Protein AF-A0A537STJ2-F1 (afdb_monomer_lite)

Secondary structure (DSSP, 8-state):
--S---HHHHHHHHHHTT--HHHHHHHHTS-HHHHHHHHHTTTS-S-S-HHHHHHHHHHHHHTT-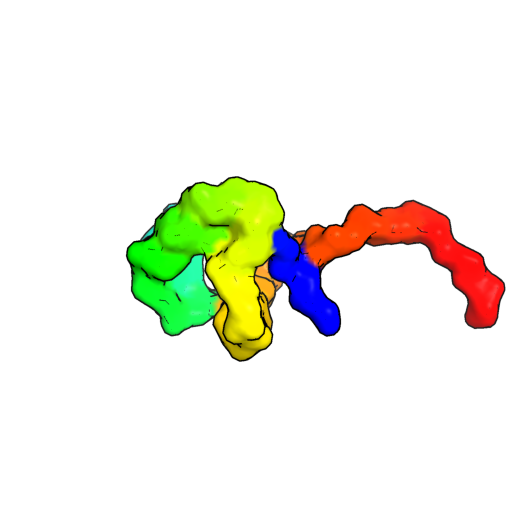---SS---S-----

pLDDT: mean 88.79, std 11.71, range [56.06, 97.69]

Structure (mmCIF, N/CA/C/O backbone):
data_AF-A0A537STJ2-F1
#
_entry.id   AF-A0A537STJ2-F1
#
loop_
_atom_site.group_PDB
_atom_site.id
_atom_site.type_symbol
_atom_site.label_atom_id
_atom_site.label_alt_id
_atom_site.label_comp_id
_atom_site.label_asym_id
_atom_site.label_entity_id
_atom_site.label_seq_id
_atom_site.pdbx_PDB_ins_code
_atom_site.Cartn_x
_atom_site.Cartn_y
_atom_site.Cartn_z
_atom_site.occupancy
_atom_site.B_iso_or_equiv
_atom_site.auth_seq_id
_atom_site.auth_comp_id
_atom_site.auth_asym_id
_atom_site.auth_atom_id
_atom_site.pdbx_PDB_model_num
ATOM 1 N N . MET A 1 1 ? 14.999 -9.871 -1.128 1.00 61.47 1 MET A N 1
ATOM 2 C CA . MET A 1 1 ? 13.990 -9.706 -2.198 1.00 61.47 1 MET A CA 1
ATOM 3 C C . MET A 1 1 ? 12.754 -9.104 -1.564 1.00 61.47 1 MET A C 1
ATOM 5 O O . MET A 1 1 ? 12.369 -9.577 -0.506 1.00 61.47 1 MET A O 1
ATOM 9 N N . SER A 1 2 ? 12.190 -8.045 -2.138 1.00 72.75 2 SER A N 1
ATOM 10 C CA . SER A 1 2 ? 11.017 -7.382 -1.556 1.00 72.75 2 SER A CA 1
ATOM 11 C C . SER A 1 2 ? 9.738 -8.131 -1.922 1.00 72.75 2 SER A C 1
ATOM 13 O O . SER A 1 2 ? 9.567 -8.523 -3.075 1.00 72.75 2 SER A O 1
ATOM 15 N N . ASN A 1 3 ? 8.823 -8.285 -0.965 1.00 86.50 3 ASN A N 1
ATOM 16 C CA . ASN A 1 3 ? 7.523 -8.926 -1.187 1.00 86.50 3 ASN A CA 1
ATOM 17 C C . ASN A 1 3 ? 6.541 -8.063 -1.994 1.00 86.50 3 ASN A C 1
ATOM 19 O O . ASN A 1 3 ? 5.497 -8.540 -2.429 1.00 86.50 3 ASN A O 1
ATOM 23 N N . ILE A 1 4 ? 6.887 -6.794 -2.211 1.00 89.12 4 ILE A N 1
ATOM 24 C CA . ILE A 1 4 ? 6.106 -5.820 -2.968 1.00 89.12 4 ILE A CA 1
ATOM 25 C C . ILE A 1 4 ? 6.774 -5.594 -4.324 1.00 89.12 4 ILE A C 1
ATOM 27 O O . ILE A 1 4 ? 7.863 -5.023 -4.395 1.00 89.12 4 ILE A O 1
ATOM 31 N N . VAL A 1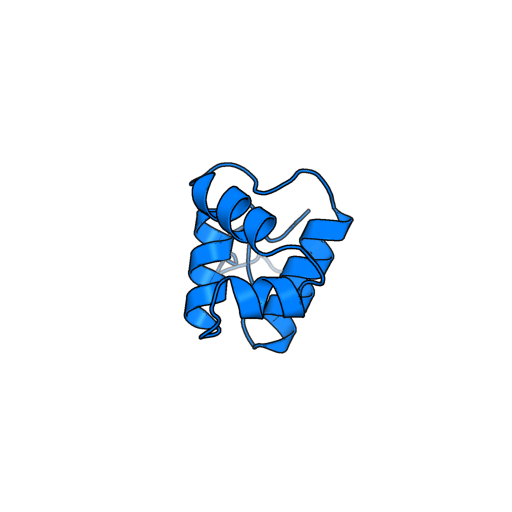 5 ? 6.102 -6.006 -5.397 1.00 89.69 5 VAL A N 1
ATOM 32 C CA . VAL A 1 5 ? 6.646 -5.984 -6.766 1.00 89.69 5 VAL A CA 1
ATOM 33 C C . VAL A 1 5 ? 5.925 -5.018 -7.700 1.00 89.69 5 VAL A C 1
ATOM 35 O O . VAL A 1 5 ? 6.473 -4.657 -8.737 1.00 89.69 5 VAL A O 1
ATOM 38 N N . SER A 1 6 ? 4.723 -4.550 -7.343 1.00 92.44 6 SER A N 1
ATOM 39 C CA . SER A 1 6 ? 3.953 -3.643 -8.201 1.00 92.44 6 SER A CA 1
ATOM 40 C C . SER A 1 6 ? 3.102 -2.623 -7.442 1.00 92.44 6 SER A C 1
ATOM 42 O O . SER A 1 6 ? 2.701 -2.829 -6.295 1.00 92.44 6 SER A O 1
ATOM 44 N N . GLY A 1 7 ? 2.772 -1.521 -8.119 1.00 93.50 7 GLY A N 1
ATOM 45 C CA . GLY A 1 7 ? 1.813 -0.527 -7.633 1.00 93.50 7 GLY A CA 1
ATOM 46 C C . GLY A 1 7 ? 0.404 -1.088 -7.414 1.00 93.50 7 GLY A C 1
ATOM 47 O O . GLY A 1 7 ? -0.254 -0.754 -6.427 1.00 93.50 7 GLY A O 1
ATOM 48 N N . ARG A 1 8 ? -0.046 -1.994 -8.295 1.00 94.00 8 ARG A N 1
ATOM 49 C CA . ARG A 1 8 ? -1.331 -2.705 -8.148 1.00 94.00 8 ARG A CA 1
ATOM 50 C C . ARG A 1 8 ? -1.393 -3.504 -6.852 1.00 94.00 8 ARG A C 1
ATOM 52 O O . ARG A 1 8 ? -2.424 -3.482 -6.187 1.00 94.00 8 ARG A O 1
ATOM 59 N N . GLN A 1 9 ? -0.296 -4.156 -6.479 1.00 93.75 9 GLN A N 1
ATOM 60 C CA . GLN A 1 9 ? -0.218 -4.925 -5.242 1.00 93.75 9 GLN A CA 1
ATOM 61 C C . GLN A 1 9 ? -0.361 -4.031 -4.005 1.00 93.75 9 GLN A C 1
ATOM 63 O O . GLN A 1 9 ? -1.121 -4.376 -3.106 1.00 93.75 9 GLN A O 1
ATOM 68 N N . ILE A 1 10 ? 0.291 -2.860 -3.980 1.00 94.94 10 ILE A N 1
ATOM 69 C CA . ILE A 1 10 ? 0.113 -1.882 -2.890 1.00 94.94 10 ILE A CA 1
ATOM 70 C C . ILE A 1 10 ? -1.352 -1.459 -2.787 1.00 94.94 10 ILE A C 1
ATOM 72 O O . ILE A 1 10 ? -1.917 -1.472 -1.695 1.00 94.94 10 ILE A O 1
ATOM 76 N N . ARG A 1 11 ? -1.984 -1.124 -3.920 1.00 96.25 11 ARG A N 1
ATOM 77 C CA . ARG A 1 11 ? -3.394 -0.718 -3.940 1.00 96.25 11 ARG A CA 1
ATOM 78 C C . ARG A 1 11 ? -4.303 -1.820 -3.398 1.00 96.25 11 ARG A C 1
ATOM 80 O O . ARG A 1 11 ? -5.154 -1.534 -2.562 1.00 96.25 11 ARG A O 1
ATOM 87 N N . ALA A 1 12 ? -4.120 -3.057 -3.860 1.00 95.00 12 ALA A N 1
ATOM 88 C CA . ALA A 1 12 ? -4.904 -4.202 -3.408 1.00 95.00 12 ALA A CA 1
ATOM 89 C C . ALA A 1 12 ? -4.717 -4.448 -1.904 1.00 95.00 12 ALA A C 1
ATOM 91 O O . ALA A 1 12 ? -5.700 -4.507 -1.172 1.00 95.00 12 ALA A O 1
ATOM 92 N N . ALA A 1 13 ? -3.469 -4.491 -1.428 1.00 95.38 13 ALA A N 1
ATOM 93 C CA . ALA A 1 13 ? -3.156 -4.706 -0.019 1.00 95.38 13 ALA A CA 1
ATOM 94 C C . ALA A 1 13 ? -3.737 -3.603 0.882 1.00 95.38 13 ALA A C 1
ATOM 96 O O . ALA A 1 13 ? -4.326 -3.889 1.920 1.00 95.38 13 ALA A O 1
ATOM 97 N N . ARG A 1 14 ? -3.649 -2.338 0.453 1.00 96.75 14 ARG A N 1
ATOM 98 C CA . ARG A 1 14 ? -4.253 -1.207 1.165 1.00 96.75 14 ARG A CA 1
ATOM 99 C C . ARG A 1 14 ? -5.774 -1.332 1.253 1.00 96.75 14 ARG A C 1
ATOM 101 O O . ARG A 1 14 ? -6.348 -1.058 2.304 1.00 96.75 14 ARG A O 1
ATOM 108 N N . MET A 1 15 ? -6.425 -1.698 0.149 1.00 96.81 15 MET A N 1
ATOM 109 C CA . MET A 1 15 ? -7.880 -1.860 0.112 1.00 96.81 15 MET A CA 1
ATOM 110 C C . MET A 1 15 ? -8.336 -3.032 0.990 1.00 96.81 15 MET A C 1
ATOM 112 O O . MET A 1 15 ? -9.319 -2.878 1.706 1.00 96.81 15 MET A O 1
ATOM 116 N N . LEU A 1 16 ? -7.590 -4.142 1.015 1.00 96.00 16 LEU A N 1
ATOM 117 C CA . LEU A 1 16 ? -7.829 -5.262 1.936 1.00 96.00 16 LEU A CA 1
ATOM 118 C C . LEU A 1 16 ? -7.671 -4.853 3.407 1.00 96.00 16 LEU A C 1
ATOM 120 O O . LEU A 1 16 ? -8.447 -5.288 4.248 1.00 96.00 16 LEU A O 1
ATOM 124 N N . ALA A 1 17 ? -6.717 -3.969 3.707 1.00 95.25 17 ALA A N 1
ATOM 125 C CA . ALA A 1 17 ? -6.529 -3.407 5.043 1.00 95.25 17 ALA A CA 1
ATOM 126 C C . ALA A 1 17 ? -7.599 -2.362 5.434 1.00 95.25 17 ALA A C 1
ATOM 128 O O . ALA A 1 17 ? -7.549 -1.827 6.540 1.00 95.25 17 ALA A O 1
ATOM 129 N N . GLY A 1 18 ? -8.530 -2.012 4.535 1.00 96.81 18 GLY A N 1
A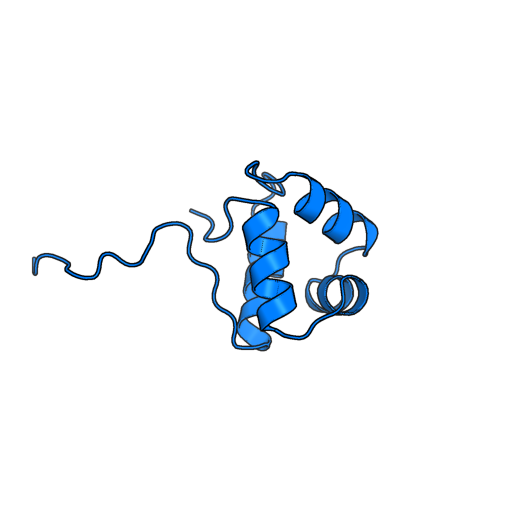TOM 130 C CA . GLY A 1 18 ? -9.557 -0.9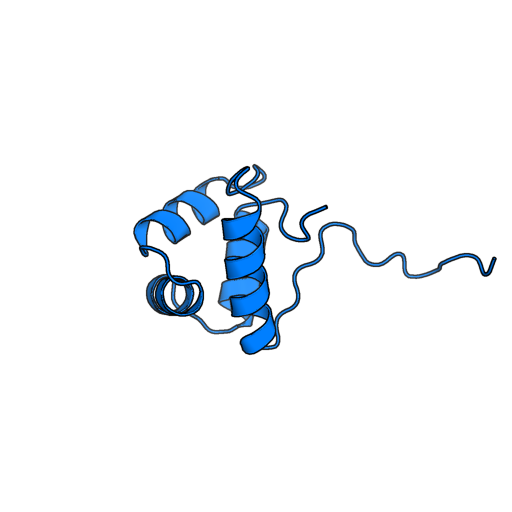94 4.783 1.00 96.81 18 GLY A CA 1
ATOM 131 C C . GLY A 1 18 ? -9.015 0.436 4.895 1.00 96.81 18 GLY A C 1
ATOM 132 O O . GLY A 1 18 ? -9.668 1.299 5.476 1.00 96.81 18 GLY A O 1
ATOM 133 N N . LEU A 1 19 ? -7.820 0.710 4.362 1.00 96.81 19 LEU A N 1
ATOM 134 C CA . LEU A 1 19 ? -7.140 1.995 4.536 1.00 96.81 19 LEU A CA 1
ATOM 135 C C . LEU A 1 19 ? -7.390 2.952 3.366 1.00 96.81 19 LEU A C 1
ATOM 137 O O . LEU A 1 19 ? -7.334 2.576 2.188 1.00 96.81 19 LEU A O 1
ATOM 141 N N . THR A 1 20 ? -7.545 4.241 3.670 1.00 97.69 20 THR A N 1
ATOM 142 C CA . THR A 1 20 ? -7.420 5.297 2.656 1.00 97.69 20 THR A CA 1
ATOM 143 C C . THR A 1 20 ? -5.951 5.486 2.251 1.00 97.69 20 THR A C 1
ATOM 145 O O . THR A 1 20 ? -5.033 5.039 2.943 1.00 97.69 20 THR A O 1
ATOM 148 N N . GLN A 1 21 ? -5.681 6.173 1.132 1.00 97.62 21 GLN A N 1
ATOM 149 C CA . GLN A 1 21 ? -4.297 6.515 0.756 1.00 97.62 21 GLN A CA 1
ATOM 150 C C . GLN A 1 21 ? -3.605 7.373 1.830 1.00 97.62 21 GLN A C 1
ATOM 152 O O . GLN A 1 21 ? -2.401 7.231 2.036 1.00 97.62 21 GLN A O 1
ATOM 157 N N . ALA A 1 22 ? -4.355 8.237 2.522 1.00 97.56 22 ALA A N 1
ATOM 158 C CA . ALA A 1 22 ? -3.829 9.086 3.587 1.00 97.56 22 ALA A CA 1
ATOM 159 C C . ALA A 1 22 ? -3.486 8.279 4.849 1.00 97.56 22 ALA A C 1
ATOM 161 O O . ALA A 1 22 ? -2.403 8.456 5.406 1.00 97.56 22 ALA A O 1
ATOM 162 N N . ASP A 1 23 ? -4.355 7.350 5.258 1.00 97.25 23 ASP A N 1
ATOM 163 C CA . ASP A 1 23 ? -4.088 6.470 6.402 1.00 97.25 23 ASP A CA 1
ATOM 164 C C . ASP A 1 23 ? -2.884 5.577 6.156 1.00 97.25 23 ASP A C 1
ATOM 166 O O . ASP A 1 23 ? -2.009 5.453 7.012 1.00 97.25 23 ASP A O 1
ATOM 170 N N . PHE A 1 24 ? -2.801 5.013 4.952 1.00 97.31 24 PHE A N 1
ATOM 171 C CA . PHE A 1 24 ? -1.672 4.184 4.571 1.00 97.31 24 PHE A CA 1
ATOM 172 C C . PHE A 1 24 ? -0.356 4.967 4.561 1.00 97.31 24 PHE A C 1
ATOM 174 O O . PHE A 1 24 ? 0.656 4.496 5.080 1.00 97.31 24 PHE A O 1
ATOM 181 N N . ALA A 1 25 ? -0.372 6.193 4.032 1.00 97.19 25 ALA A N 1
ATOM 182 C CA . ALA A 1 25 ? 0.794 7.067 4.030 1.00 97.19 25 ALA A CA 1
ATOM 183 C C . ALA A 1 25 ? 1.269 7.392 5.453 1.00 97.19 25 ALA A C 1
ATOM 185 O O . ALA A 1 25 ? 2.461 7.281 5.745 1.00 97.19 25 ALA A O 1
ATOM 186 N N . ARG A 1 26 ? 0.330 7.708 6.354 1.00 96.94 26 ARG A N 1
ATOM 187 C CA . ARG A 1 26 ? 0.600 7.936 7.779 1.00 96.94 26 ARG A CA 1
ATOM 188 C C . ARG A 1 26 ? 1.191 6.692 8.446 1.00 96.94 26 ARG A C 1
ATOM 190 O O . ARG A 1 26 ? 2.187 6.812 9.153 1.00 96.94 26 ARG A O 1
ATOM 197 N N . ALA A 1 27 ? 0.635 5.509 8.187 1.00 95.62 27 ALA A N 1
ATOM 198 C CA . ALA A 1 27 ? 1.130 4.247 8.739 1.00 95.62 27 ALA A CA 1
ATOM 199 C C . ALA A 1 27 ? 2.548 3.896 8.249 1.00 95.62 27 ALA A C 1
ATOM 201 O O . ALA A 1 27 ? 3.373 3.429 9.032 1.00 95.62 27 ALA A O 1
ATOM 202 N N . ALA A 1 28 ? 2.847 4.163 6.974 1.00 93.81 28 ALA A N 1
ATOM 203 C CA . ALA A 1 28 ? 4.156 3.918 6.365 1.00 93.81 28 ALA A CA 1
ATOM 204 C C . ALA A 1 28 ? 5.177 5.055 6.597 1.00 93.81 28 ALA A C 1
ATOM 206 O O . ALA A 1 28 ? 6.332 4.941 6.177 1.00 93.81 28 ALA A O 1
ATOM 207 N N . GLY A 1 29 ? 4.774 6.161 7.236 1.00 95.44 29 GLY A N 1
ATOM 208 C CA . GLY A 1 29 ? 5.635 7.322 7.475 1.00 95.44 29 GLY A CA 1
ATOM 209 C C . GLY A 1 29 ? 6.084 8.018 6.186 1.00 95.44 29 GLY A C 1
ATOM 210 O O . GLY A 1 29 ? 7.246 8.406 6.062 1.00 95.44 29 GLY A O 1
ATOM 211 N N . CYS A 1 30 ? 5.193 8.131 5.198 1.00 94.94 30 CYS A N 1
ATOM 212 C CA . CYS A 1 30 ? 5.456 8.812 3.932 1.00 94.94 30 CYS A CA 1
ATOM 213 C C . CYS A 1 30 ? 4.344 9.808 3.571 1.00 94.94 30 CYS A C 1
ATOM 215 O O . CYS A 1 30 ? 3.313 9.899 4.232 1.00 94.94 30 CYS A O 1
ATOM 217 N N . HIS A 1 31 ? 4.559 10.586 2.510 1.00 95.88 31 HIS A N 1
ATOM 218 C CA . HIS A 1 31 ? 3.579 11.562 2.040 1.00 95.88 31 HIS A CA 1
ATOM 219 C C . HIS A 1 31 ? 2.475 10.879 1.196 1.00 95.88 31 HIS A C 1
ATOM 221 O O . HIS A 1 31 ? 2.807 10.047 0.347 1.00 95.88 31 HIS A O 1
ATOM 227 N N . PRO A 1 32 ? 1.181 11.255 1.309 1.00 95.56 32 PRO A N 1
ATOM 228 C CA . PRO A 1 32 ? 0.085 10.642 0.534 1.00 95.56 32 PRO A CA 1
ATOM 229 C C . PRO A 1 32 ? 0.287 10.662 -0.989 1.00 95.56 32 PRO A C 1
ATOM 231 O O . PRO A 1 32 ? -0.122 9.748 -1.706 1.00 95.56 32 PRO A O 1
ATOM 234 N N . ARG A 1 33 ? 0.986 11.683 -1.498 1.00 96.31 33 ARG A N 1
ATOM 235 C CA . ARG A 1 33 ? 1.365 11.780 -2.920 1.00 96.31 33 ARG A CA 1
ATOM 236 C C . ARG A 1 33 ? 2.278 10.632 -3.370 1.00 96.31 33 ARG A C 1
ATOM 238 O O . ARG A 1 33 ? 2.164 10.209 -4.517 1.00 96.31 33 ARG A O 1
ATOM 245 N N . SER A 1 34 ? 3.136 10.118 -2.487 1.00 95.56 34 SER A N 1
ATOM 246 C CA . SER A 1 34 ? 3.994 8.963 -2.771 1.00 95.56 34 SER A CA 1
ATOM 247 C C . SER A 1 34 ? 3.160 7.702 -2.964 1.00 95.56 34 SER A C 1
ATOM 249 O O . SER A 1 34 ? 3.361 6.995 -3.944 1.00 95.56 34 SER A O 1
ATOM 251 N N . VAL A 1 35 ? 2.156 7.482 -2.107 1.00 96.25 35 VAL A N 1
ATOM 252 C CA . VAL A 1 35 ? 1.217 6.357 -2.240 1.00 96.25 35 VAL A CA 1
ATOM 253 C C . VAL A 1 35 ? 0.477 6.426 -3.573 1.00 96.25 35 VAL A C 1
ATOM 255 O O . VAL A 1 35 ? 0.494 5.462 -4.333 1.00 96.25 35 VAL A O 1
ATOM 258 N N . ARG A 1 36 ? -0.100 7.586 -3.915 1.00 96.81 36 ARG A N 1
ATOM 259 C CA . ARG A 1 36 ? -0.769 7.783 -5.212 1.00 96.81 36 ARG A CA 1
ATOM 260 C C . ARG A 1 36 ? 0.171 7.512 -6.389 1.00 96.81 36 ARG A C 1
ATOM 262 O O . ARG A 1 36 ? -0.228 6.869 -7.356 1.00 96.81 36 ARG A O 1
ATOM 269 N N . TYR A 1 37 ? 1.408 8.004 -6.317 1.00 96.19 37 TYR A N 1
ATOM 270 C CA . TYR A 1 37 ? 2.417 7.774 -7.349 1.00 96.19 37 TYR A CA 1
ATOM 271 C C . TYR A 1 37 ? 2.737 6.283 -7.509 1.00 96.19 37 TYR A C 1
ATOM 273 O O . TYR A 1 37 ? 2.742 5.787 -8.633 1.00 96.19 37 TYR A O 1
ATOM 281 N N . TRP A 1 38 ? 2.942 5.558 -6.407 1.00 95.44 38 TRP A N 1
ATOM 282 C CA . TRP A 1 38 ? 3.196 4.118 -6.427 1.00 95.44 38 TRP A CA 1
ATOM 283 C C . TRP A 1 38 ? 2.025 3.333 -7.009 1.00 95.44 38 TRP A C 1
ATOM 285 O O . TRP A 1 38 ? 2.237 2.521 -7.902 1.00 95.44 38 TRP A O 1
ATOM 295 N N . GLU A 1 39 ? 0.794 3.592 -6.566 1.00 95.56 39 GLU A N 1
ATOM 296 C CA . GLU A 1 39 ? -0.394 2.871 -7.047 1.00 95.56 39 GLU A CA 1
ATOM 297 C C . GLU A 1 39 ? -0.649 3.088 -8.545 1.00 95.56 39 GLU A C 1
ATOM 299 O O . GLU A 1 39 ? -1.092 2.174 -9.243 1.00 95.56 39 GLU A O 1
ATOM 304 N N . ASN A 1 40 ? -0.309 4.271 -9.062 1.00 96.19 40 ASN A N 1
ATOM 305 C CA . ASN A 1 40 ? -0.459 4.605 -10.477 1.00 96.19 40 ASN A CA 1
ATOM 306 C C . ASN A 1 40 ? 0.576 3.932 -11.390 1.00 96.19 40 ASN A C 1
ATOM 308 O O . ASN A 1 40 ? 0.385 3.913 -12.603 1.00 96.19 40 ASN A O 1
ATOM 312 N N . LYS A 1 41 ? 1.649 3.343 -10.846 1.00 93.06 41 LYS A N 1
ATOM 313 C CA . LYS A 1 41 ? 2.656 2.626 -11.646 1.00 93.06 41 LYS A CA 1
ATOM 314 C C . LYS A 1 41 ? 2.164 1.304 -12.238 1.00 93.06 41 LYS A C 1
ATOM 316 O O . LYS A 1 41 ? 2.870 0.702 -13.050 1.00 93.06 41 LYS A O 1
ATOM 321 N N . GLY A 1 42 ? 0.973 0.844 -11.859 1.00 91.31 42 GLY A N 1
ATOM 322 C CA . GLY A 1 42 ? 0.388 -0.373 -12.409 1.00 91.31 42 GLY A CA 1
ATOM 323 C C . GLY A 1 42 ? 1.218 -1.602 -12.037 1.00 91.31 42 GLY A C 1
ATOM 324 O O . GLY A 1 42 ? 1.386 -1.895 -10.854 1.00 91.31 42 GLY A O 1
ATOM 325 N N . SER A 1 43 ? 1.728 -2.309 -13.046 1.00 89.31 43 SER A N 1
ATOM 326 C CA . SER A 1 43 ? 2.565 -3.507 -12.875 1.00 89.31 43 SER A CA 1
ATOM 327 C C . SER A 1 43 ? 4.033 -3.199 -12.563 1.00 89.31 43 SER A C 1
ATOM 329 O O . SER A 1 43 ? 4.783 -4.115 -12.250 1.00 89.31 43 SER A O 1
ATOM 331 N N . ASN A 1 44 ? 4.456 -1.933 -12.638 1.00 88.44 44 ASN A N 1
ATOM 332 C CA . ASN A 1 44 ? 5.850 -1.569 -12.397 1.00 88.44 44 ASN A CA 1
ATOM 333 C C . ASN A 1 44 ? 6.171 -1.479 -10.894 1.00 88.44 44 ASN A C 1
ATOM 335 O O . ASN A 1 44 ? 5.287 -1.115 -10.102 1.00 88.44 44 ASN A O 1
ATOM 339 N N . PRO A 1 45 ? 7.441 -1.705 -10.503 1.00 88.19 45 PRO A N 1
ATOM 340 C CA . PRO A 1 45 ? 7.885 -1.548 -9.126 1.00 88.19 45 PRO A CA 1
ATOM 341 C C . PRO A 1 45 ? 7.584 -0.147 -8.573 1.00 88.19 45 PRO A C 1
ATOM 343 O O . PRO A 1 45 ? 7.877 0.867 -9.227 1.00 88.19 45 PRO A O 1
ATOM 346 N N . PRO A 1 46 ? 7.025 -0.048 -7.354 1.00 89.06 46 PRO A N 1
ATOM 347 C CA . PRO A 1 46 ? 6.652 1.234 -6.763 1.00 89.06 46 PRO A CA 1
ATOM 348 C C . PRO A 1 46 ? 7.882 2.120 -6.522 1.00 89.06 46 PRO A C 1
ATOM 350 O O . PRO A 1 46 ? 7.880 3.307 -6.864 1.00 89.06 46 PRO A O 1
ATOM 353 N N . THR A 1 47 ? 8.968 1.531 -6.024 1.00 89.44 47 THR A N 1
ATOM 354 C CA . THR A 1 47 ? 10.262 2.175 -5.783 1.00 89.44 47 THR A CA 1
ATOM 355 C C . THR A 1 47 ? 11.374 1.125 -5.738 1.00 89.44 47 THR A C 1
ATOM 357 O O . THR A 1 47 ? 11.107 -0.024 -5.396 1.00 89.44 47 THR A O 1
ATOM 360 N N . ASN A 1 48 ? 12.613 1.528 -6.028 1.00 87.06 48 ASN A N 1
ATOM 361 C CA . ASN A 1 48 ? 13.807 0.689 -5.849 1.00 87.06 48 ASN A CA 1
ATOM 362 C C . ASN A 1 48 ? 14.460 0.889 -4.467 1.00 87.06 48 ASN A C 1
ATOM 364 O O . ASN A 1 48 ? 15.480 0.279 -4.159 1.00 87.06 48 ASN A O 1
ATOM 368 N N . VAL A 1 49 ? 13.890 1.756 -3.623 1.00 91.12 49 VAL A N 1
ATOM 369 C CA . VAL A 1 49 ? 14.419 2.057 -2.287 1.00 91.12 49 VAL A CA 1
ATOM 370 C C . VAL A 1 49 ? 13.963 0.988 -1.293 1.00 91.12 49 VAL A C 1
ATOM 372 O O . VAL A 1 49 ? 12.819 1.001 -0.837 1.00 91.12 49 VAL A O 1
ATOM 375 N N . ALA A 1 50 ? 14.874 0.088 -0.916 1.00 88.19 50 ALA A N 1
ATOM 376 C CA . ALA A 1 50 ? 14.586 -1.047 -0.034 1.00 88.19 50 ALA A CA 1
ATOM 377 C C . ALA A 1 50 ? 13.966 -0.641 1.317 1.00 88.19 50 ALA A C 1
ATOM 379 O O . ALA A 1 50 ? 12.982 -1.235 1.747 1.00 88.19 50 ALA A O 1
ATOM 380 N N . SER A 1 51 ? 14.469 0.423 1.951 1.00 91.06 51 SER A N 1
ATOM 381 C CA . SER A 1 51 ? 13.947 0.911 3.238 1.00 91.06 51 SER A CA 1
ATOM 382 C C . SER A 1 51 ? 12.506 1.421 3.155 1.00 91.06 51 SER A C 1
ATOM 384 O O . SER A 1 51 ? 11.767 1.372 4.133 1.00 91.06 51 SER A O 1
ATOM 386 N N . THR A 1 52 ? 12.084 1.904 1.985 1.00 91.81 52 THR A N 1
ATOM 387 C CA . THR A 1 52 ? 10.695 2.310 1.759 1.00 91.81 52 THR A CA 1
ATOM 388 C C . THR A 1 52 ? 9.800 1.084 1.613 1.00 91.81 52 THR A C 1
ATOM 390 O O . THR A 1 52 ? 8.713 1.066 2.181 1.00 91.81 52 THR A O 1
ATOM 393 N N . LEU A 1 53 ? 10.265 0.046 0.913 1.00 92.06 53 LEU A N 1
ATOM 394 C CA . LEU A 1 53 ? 9.532 -1.215 0.774 1.00 92.06 53 LEU A CA 1
ATOM 395 C C . LEU A 1 53 ? 9.328 -1.900 2.135 1.00 92.06 53 LEU A C 1
ATOM 397 O O . LEU A 1 53 ? 8.209 -2.305 2.424 1.00 92.06 53 LEU A O 1
ATOM 401 N N . ASP A 1 54 ? 10.345 -1.916 3.005 1.00 92.69 54 ASP A N 1
ATOM 402 C CA . ASP A 1 54 ? 10.229 -2.442 4.379 1.00 92.69 54 ASP A CA 1
ATOM 403 C C . ASP A 1 54 ? 9.186 -1.667 5.209 1.00 92.69 54 ASP A C 1
ATOM 405 O O . ASP A 1 54 ? 8.349 -2.258 5.885 1.00 92.69 54 ASP A O 1
ATOM 409 N N . ARG A 1 55 ? 9.151 -0.330 5.114 1.00 94.06 55 ARG A N 1
ATOM 410 C CA . ARG A 1 55 ? 8.129 0.483 5.808 1.00 94.06 55 ARG A CA 1
ATOM 411 C C . ARG A 1 55 ? 6.712 0.189 5.319 1.00 94.06 55 ARG A C 1
ATOM 413 O O . ARG A 1 55 ? 5.799 0.101 6.136 1.00 94.06 55 ARG A O 1
ATOM 420 N N . ILE A 1 56 ? 6.533 0.051 4.005 1.00 94.00 56 ILE A N 1
ATOM 421 C CA . ILE A 1 56 ? 5.250 -0.305 3.377 1.00 94.00 56 ILE A CA 1
ATOM 422 C C . ILE A 1 56 ? 4.809 -1.688 3.869 1.00 94.00 56 ILE A C 1
ATOM 424 O O . ILE A 1 56 ? 3.671 -1.844 4.303 1.00 94.00 56 ILE A O 1
ATOM 428 N N . GLU A 1 57 ? 5.710 -2.669 3.862 1.00 93.75 57 GLU A N 1
ATOM 429 C CA . GLU A 1 57 ? 5.435 -4.035 4.310 1.00 93.75 57 GLU A CA 1
ATOM 430 C C . GLU A 1 57 ? 5.070 -4.087 5.797 1.00 93.75 57 GLU A C 1
ATOM 432 O O . GLU A 1 57 ? 4.032 -4.634 6.161 1.00 93.75 57 GLU A O 1
ATOM 437 N N . ARG A 1 58 ? 5.842 -3.424 6.664 1.00 93.88 58 ARG A N 1
ATOM 438 C CA . ARG A 1 58 ? 5.532 -3.323 8.100 1.00 93.88 58 ARG A CA 1
ATOM 439 C C . ARG A 1 58 ? 4.194 -2.647 8.372 1.00 93.88 58 ARG A C 1
ATOM 441 O O . ARG A 1 58 ? 3.484 -3.063 9.287 1.00 93.88 58 ARG A O 1
ATOM 448 N N . ALA A 1 59 ? 3.861 -1.602 7.614 1.00 95.12 59 ALA A N 1
ATOM 449 C CA . ALA A 1 59 ? 2.576 -0.928 7.740 1.00 95.12 59 ALA A CA 1
ATOM 450 C C . ALA A 1 59 ? 1.430 -1.891 7.408 1.00 95.12 59 ALA A C 1
ATOM 452 O O . ALA A 1 59 ? 0.516 -2.032 8.212 1.00 95.12 59 ALA A O 1
ATOM 453 N N . LEU A 1 60 ? 1.511 -2.608 6.284 1.00 94.88 60 LEU A N 1
ATOM 454 C CA . LEU A 1 60 ? 0.498 -3.593 5.890 1.00 94.88 60 LEU A CA 1
ATOM 455 C C . LEU A 1 60 ? 0.387 -4.742 6.904 1.00 94.88 60 LEU A C 1
ATOM 457 O O . LEU A 1 60 ? -0.721 -5.059 7.340 1.00 94.88 60 LEU A O 1
ATOM 461 N N . ASN A 1 61 ? 1.518 -5.280 7.366 1.00 93.94 61 ASN A N 1
ATOM 462 C CA . ASN A 1 61 ? 1.551 -6.371 8.342 1.00 93.94 61 ASN A CA 1
ATOM 463 C C . ASN A 1 61 ? 0.871 -5.985 9.664 1.00 93.94 61 ASN A C 1
ATOM 465 O O . ASN A 1 61 ? 0.156 -6.795 10.248 1.00 93.94 61 ASN A O 1
ATOM 469 N N . ARG A 1 62 ? 1.023 -4.734 10.123 1.00 94.62 62 ARG A N 1
ATOM 470 C CA . ARG A 1 62 ? 0.328 -4.227 11.323 1.00 94.62 62 ARG A CA 1
ATOM 471 C C . ARG A 1 62 ? -1.196 -4.219 11.167 1.00 94.62 62 ARG A C 1
ATOM 473 O O . ARG A 1 62 ? -1.906 -4.323 12.161 1.00 94.62 62 ARG A O 1
ATOM 480 N N . HIS A 1 63 ? -1.684 -4.103 9.937 1.00 94.06 63 HIS A N 1
ATOM 481 C CA . HIS A 1 63 ? -3.103 -4.174 9.599 1.00 94.06 63 HIS A CA 1
ATOM 482 C C . HIS A 1 63 ? -3.548 -5.587 9.180 1.00 94.06 63 HIS A C 1
ATOM 484 O O . HIS A 1 63 ? -4.645 -5.747 8.653 1.00 94.06 63 HIS A O 1
ATOM 490 N N . GLY A 1 64 ? -2.717 -6.612 9.413 1.00 93.31 64 GLY A N 1
ATOM 491 C CA . GLY A 1 64 ? -3.047 -8.010 9.129 1.00 93.31 64 GLY A CA 1
ATOM 492 C C . GLY A 1 64 ? -2.964 -8.398 7.651 1.00 93.31 64 GLY A C 1
ATOM 493 O O . GLY A 1 64 ? -3.427 -9.473 7.284 1.00 93.31 64 GLY A O 1
ATOM 494 N N . VAL A 1 65 ? -2.379 -7.551 6.797 1.00 94.25 65 VAL A N 1
ATOM 495 C CA . VAL A 1 65 ? -2.222 -7.829 5.365 1.00 94.25 65 VAL A CA 1
ATOM 496 C C . VAL A 1 65 ? -0.760 -8.092 5.047 1.00 94.25 65 VAL A C 1
ATOM 498 O O . VAL A 1 65 ? 0.082 -7.220 5.234 1.00 94.25 65 VAL A O 1
ATOM 501 N N . ILE A 1 66 ? -0.471 -9.275 4.511 1.00 91.69 66 ILE A N 1
ATOM 502 C CA . ILE A 1 66 ? 0.889 -9.688 4.163 1.00 91.69 66 ILE A CA 1
ATOM 503 C C . ILE A 1 66 ? 1.009 -9.723 2.632 1.00 91.69 66 ILE A C 1
ATOM 505 O O . ILE A 1 66 ? 0.317 -10.513 1.986 1.00 91.69 66 ILE A O 1
ATOM 509 N N . PRO A 1 67 ? 1.824 -8.850 2.013 1.00 87.00 67 PRO A N 1
ATOM 510 C CA . PRO A 1 67 ? 2.105 -8.928 0.585 1.00 87.00 67 PRO A CA 1
ATOM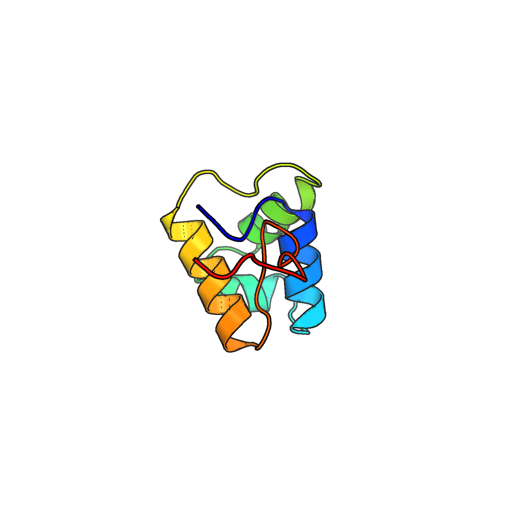 511 C C . PRO A 1 67 ? 3.055 -10.097 0.280 1.00 87.00 67 PRO A C 1
ATOM 513 O O . PRO A 1 67 ? 3.945 -10.395 1.069 1.00 87.00 67 PRO A O 1
ATOM 516 N N . PHE A 1 68 ? 2.916 -10.710 -0.898 1.00 85.38 68 PHE A N 1
ATOM 517 C CA . PHE A 1 68 ? 3.821 -11.750 -1.401 1.00 85.38 68 PHE A CA 1
ATOM 518 C C . PHE A 1 68 ? 4.201 -11.468 -2.859 1.00 85.38 68 PHE A C 1
ATOM 520 O O . PHE A 1 68 ? 3.352 -11.060 -3.653 1.00 85.38 68 PHE A O 1
ATOM 527 N N . SER A 1 69 ? 5.473 -11.664 -3.213 1.00 79.62 69 SER A N 1
ATOM 528 C CA . SER A 1 69 ? 6.001 -11.418 -4.567 1.00 79.62 69 SER A CA 1
ATOM 529 C C . SER A 1 69 ? 5.873 -12.623 -5.499 1.00 79.62 69 SER A C 1
ATOM 531 O O . SER A 1 69 ? 5.738 -12.460 -6.710 1.00 79.62 69 SER A O 1
ATOM 533 N N . ILE A 1 70 ? 5.895 -13.824 -4.930 1.00 71.12 70 ILE A N 1
ATOM 534 C CA . ILE A 1 70 ? 5.682 -15.103 -5.603 1.00 71.12 70 ILE A CA 1
ATOM 535 C C . ILE A 1 70 ? 4.419 -15.684 -4.958 1.00 71.12 70 ILE A C 1
ATOM 537 O O . ILE A 1 70 ? 4.327 -15.615 -3.726 1.00 71.12 70 ILE A O 1
ATOM 541 N N . PRO A 1 71 ? 3.441 -16.230 -5.712 1.00 58.78 71 PRO A N 1
ATOM 542 C CA . PRO A 1 71 ? 2.412 -17.047 -5.078 1.00 58.78 71 PRO A CA 1
ATOM 543 C C . PRO A 1 71 ? 3.143 -18.109 -4.260 1.00 58.78 71 PRO A C 1
ATOM 545 O O . PRO A 1 71 ? 4.058 -18.750 -4.777 1.00 58.78 71 PRO A O 1
ATOM 548 N N . THR A 1 72 ? 2.822 -18.222 -2.970 1.00 58.88 72 THR A N 1
ATOM 549 C CA . THR A 1 72 ? 3.346 -19.292 -2.117 1.00 58.88 72 THR A CA 1
ATOM 550 C C . THR A 1 72 ? 3.253 -20.591 -2.910 1.00 58.88 72 THR A C 1
ATOM 552 O O . THR A 1 72 ? 2.132 -20.956 -3.267 1.00 58.88 72 THR A O 1
ATOM 555 N N . PRO A 1 73 ? 4.377 -21.244 -3.272 1.00 58.00 73 PRO A N 1
ATOM 556 C CA . PRO A 1 73 ? 4.294 -22.506 -3.981 1.00 58.00 73 PRO A CA 1
ATOM 557 C C . PRO A 1 73 ? 3.541 -23.452 -3.054 1.00 58.00 73 PRO A C 1
ATOM 559 O O . PRO A 1 73 ? 4.003 -23.717 -1.943 1.00 58.00 73 PRO A O 1
ATOM 562 N N . GLU A 1 74 ? 2.345 -23.868 -3.473 1.00 56.06 74 GLU A N 1
ATOM 563 C CA . GLU A 1 74 ? 1.433 -24.684 -2.658 1.00 56.06 74 GLU A CA 1
ATOM 564 C C . GLU A 1 74 ? 2.101 -25.993 -2.208 1.00 56.06 74 GLU A C 1
ATOM 566 O O . GLU A 1 74 ? 1.726 -26.567 -1.190 1.00 56.06 74 GLU A O 1
ATOM 571 N N . VAL A 1 75 ? 3.144 -26.424 -2.927 1.00 60.78 75 VAL A N 1
ATOM 572 C CA . VAL A 1 75 ? 3.972 -27.588 -2.621 1.00 60.78 75 VAL A CA 1
ATOM 573 C C . VAL A 1 75 ? 5.450 -27.192 -2.670 1.00 60.78 75 VAL A C 1
ATOM 575 O O . VAL A 1 75 ? 5.903 -26.550 -3.619 1.00 60.78 75 VAL A O 1
ATOM 578 N N . ARG A 1 76 ? 6.219 -27.596 -1.655 1.00 66.00 76 ARG A N 1
ATOM 579 C CA . ARG A 1 76 ? 7.683 -27.480 -1.614 1.00 66.00 76 ARG A CA 1
ATOM 580 C C . ARG A 1 76 ? 8.264 -28.870 -1.364 1.00 66.00 76 ARG A C 1
ATOM 582 O O . ARG A 1 76 ? 7.750 -29.579 -0.503 1.00 66.00 76 ARG A O 1
ATOM 589 N N . CYS A 1 77 ? 9.298 -29.261 -2.108 1.00 62.81 77 CYS A N 1
ATOM 590 C CA . CYS A 1 77 ? 10.020 -30.501 -1.824 1.00 62.81 77 CYS A CA 1
ATOM 591 C C . CYS A 1 77 ? 10.624 -30.427 -0.418 1.00 62.81 77 CYS A C 1
ATOM 593 O O . CYS A 1 77 ? 11.148 -29.383 -0.023 1.00 62.81 77 CYS A O 1
ATOM 595 N N . SER A 1 78 ? 10.514 -31.518 0.332 1.00 65.94 78 SER A N 1
ATOM 596 C CA . SER A 1 78 ? 11.293 -31.718 1.548 1.00 65.94 78 SER A CA 1
ATOM 597 C C . SER A 1 78 ? 12.725 -32.043 1.121 1.00 65.94 78 SER A C 1
ATOM 599 O O . SER A 1 78 ? 12.930 -33.087 0.508 1.00 65.94 78 SER A O 1
ATOM 601 N N . ASP A 1 79 ? 13.666 -31.138 1.380 1.00 59.03 79 ASP A N 1
ATOM 602 C CA . ASP A 1 79 ? 15.089 -31.485 1.519 1.00 59.03 79 ASP A CA 1
ATOM 603 C C . ASP A 1 79 ? 15.392 -31.613 3.016 1.00 59.03 79 ASP A C 1
ATOM 605 O O . ASP A 1 79 ? 1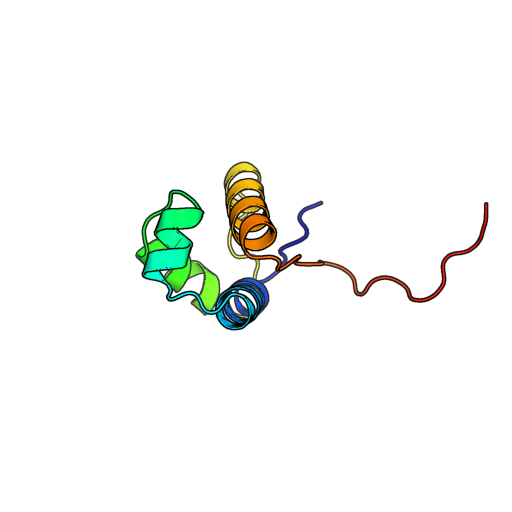4.940 -30.716 3.774 1.00 59.03 79 ASP A O 1
#

Foldseek 3Di:
DFLAAALCLLVVLCVVLVHDLCRLCVQLVHDSVLNVQRNVRGRGGSDPDPSSSVSSQVSSVVSVGHGGNDPPPPDDDDD

Radius of gyration: 12.95 Å; chains: 1; bounding box: 25×44×24 Å

Sequence (79 aa):
MSNIVSGRQIRAARMLAGLTQADFARAAGCHPRSVRYWENKGSNPPTNVASTLDRIERALNRHGVIPFSIPTPEVRCSD